Protein AF-A0A0K8PZV6-F1 (afdb_monomer_lite)

Foldseek 3Di:
DVVVVCVVVVHDVVCVVVVPPDDDDPDDWDFDPDDPAPDDDPVNDDPPDDDDDDDDDVVVRVVGTDDPVVVVVVVCVVVVD

Secondary structure (DSSP, 8-state):
--HHHHHHTT--GGGGGGG----------EE---TTSS---GGGSPTT---------GGGGGGGEE-HHHHHHHHHHHHT-

pLDDT: mean 88.28, std 8.87, range [51.84, 96.75]

Radius of gyration: 22.66 Å; chains: 1; bounding box: 57×36×50 Å

Sequence (81 aa):
MFEAKLIRSGYSDAHRAKYVHRMTIRSADWFRVAGSFPRITEQDLPTGVSQVSYKVNVECCQEWALVPEMAIETIRRAHGL

Structure (mmCIF, N/CA/C/O backbone):
data_AF-A0A0K8PZV6-F1
#
_entry.id   AF-A0A0K8PZV6-F1
#
loop_
_atom_site.group_PDB
_atom_site.id
_atom_site.type_symbol
_atom_site.label_atom_id
_atom_site.label_alt_id
_atom_site.label_comp_id
_atom_site.label_asym_id
_atom_site.label_entity_id
_atom_site.label_seq_id
_atom_site.pdbx_PDB_ins_code
_atom_site.Cartn_x
_atom_site.Cartn_y
_atom_site.Cartn_z
_atom_site.occupancy
_atom_site.B_iso_or_equiv
_atom_site.auth_seq_id
_atom_site.auth_comp_id
_atom_site.auth_asym_id
_atom_site.auth_atom_id
_atom_site.pdbx_PDB_model_num
ATOM 1 N N . MET A 1 1 ? 40.830 -6.817 -10.478 1.00 67.50 1 MET A N 1
ATOM 2 C CA . MET A 1 1 ? 40.310 -7.802 -11.457 1.00 67.50 1 MET A CA 1
ATOM 3 C C . MET A 1 1 ? 38.779 -7.803 -11.436 1.00 67.50 1 MET A C 1
ATOM 5 O O . MET A 1 1 ? 38.160 -8.609 -10.748 1.00 67.50 1 MET A O 1
ATOM 9 N N . PHE A 1 2 ? 38.178 -6.835 -12.128 1.00 81.62 2 PHE A N 1
ATOM 10 C CA . PHE A 1 2 ? 36.726 -6.614 -12.198 1.00 81.62 2 PHE A CA 1
ATOM 11 C C . PHE A 1 2 ? 36.158 -7.142 -13.523 1.00 81.62 2 PHE A C 1
ATOM 13 O O . PHE A 1 2 ? 35.244 -7.960 -13.518 1.00 81.62 2 PHE A O 1
ATOM 20 N N . GLU A 1 3 ? 36.806 -6.815 -14.642 1.00 82.94 3 GLU A N 1
ATOM 21 C CA . GLU A 1 3 ? 36.400 -7.253 -15.986 1.00 82.94 3 GLU A CA 1
ATOM 22 C C . GLU A 1 3 ? 36.348 -8.776 -16.147 1.00 82.94 3 GLU A C 1
ATOM 24 O O . GLU A 1 3 ? 35.383 -9.319 -16.672 1.00 82.94 3 GLU A O 1
ATOM 29 N N . ALA A 1 4 ? 37.319 -9.505 -15.590 1.00 86.94 4 ALA A N 1
ATOM 30 C CA . ALA A 1 4 ? 37.300 -10.967 -15.638 1.00 86.94 4 ALA A CA 1
ATOM 31 C C . ALA A 1 4 ? 36.105 -11.586 -14.884 1.00 86.94 4 ALA A C 1
ATOM 33 O O . ALA A 1 4 ? 35.700 -12.710 -15.178 1.00 86.94 4 ALA A O 1
ATOM 34 N N . LYS A 1 5 ? 35.532 -10.885 -13.894 1.00 88.62 5 LYS A N 1
ATOM 35 C CA . LYS A 1 5 ? 34.300 -11.333 -13.226 1.00 88.62 5 LYS A CA 1
ATOM 36 C C . LYS A 1 5 ? 33.081 -11.090 -14.116 1.00 88.62 5 LYS A C 1
ATOM 38 O O . LYS A 1 5 ? 32.250 -11.986 -14.216 1.00 88.62 5 LYS A O 1
ATOM 43 N N . LEU A 1 6 ? 33.030 -9.947 -14.804 1.00 84.69 6 LEU A N 1
ATOM 44 C CA . LEU A 1 6 ? 31.971 -9.622 -15.764 1.00 84.69 6 LEU A CA 1
ATOM 45 C C . LEU A 1 6 ? 31.916 -10.644 -16.906 1.00 84.69 6 LEU A C 1
ATOM 47 O O . LEU A 1 6 ? 30.863 -11.236 -17.147 1.00 84.69 6 LEU A O 1
ATOM 51 N N . ILE A 1 7 ? 33.062 -10.944 -17.520 1.00 86.88 7 ILE A N 1
ATOM 52 C CA . ILE A 1 7 ? 33.156 -11.923 -18.613 1.00 86.88 7 ILE A CA 1
ATOM 53 C C . ILE A 1 7 ? 32.671 -13.307 -18.158 1.00 86.88 7 ILE A C 1
ATOM 55 O O . ILE A 1 7 ? 31.882 -13.944 -18.850 1.00 86.88 7 ILE A O 1
ATOM 59 N N . ARG A 1 8 ? 33.067 -13.759 -16.959 1.00 87.38 8 ARG A N 1
ATOM 60 C CA . ARG A 1 8 ? 32.607 -15.046 -16.402 1.00 87.38 8 ARG A CA 1
ATOM 61 C C . ARG A 1 8 ? 31.108 -15.093 -16.116 1.00 87.38 8 ARG A C 1
ATOM 63 O O . ARG A 1 8 ? 30.521 -16.162 -16.209 1.00 87.38 8 ARG A O 1
ATOM 70 N N . SER A 1 9 ? 30.495 -13.958 -15.787 1.00 83.06 9 SER A N 1
ATOM 71 C CA . SER A 1 9 ? 29.038 -13.850 -15.634 1.00 83.06 9 SER A CA 1
ATOM 72 C C . SER A 1 9 ? 28.282 -13.731 -16.967 1.00 83.06 9 SER A C 1
ATOM 74 O O . SER A 1 9 ? 27.068 -13.562 -16.960 1.00 83.06 9 SER A O 1
ATOM 76 N N . GLY A 1 10 ? 28.980 -13.815 -18.107 1.00 83.00 10 GLY A N 1
ATOM 77 C CA . GLY A 1 10 ? 28.387 -13.712 -19.443 1.00 83.00 10 GLY A CA 1
ATOM 78 C C . GLY A 1 10 ? 28.199 -12.278 -19.943 1.00 83.00 10 GLY A C 1
ATOM 79 O O . GLY A 1 10 ? 27.624 -12.077 -21.012 1.00 83.00 10 GLY A O 1
ATOM 80 N N . TYR A 1 11 ? 28.694 -11.277 -19.207 1.00 82.06 11 TYR A N 1
ATOM 81 C CA . TYR A 1 11 ? 28.654 -9.883 -19.638 1.00 82.06 11 TYR A CA 1
ATOM 82 C C . TYR A 1 11 ? 29.728 -9.619 -20.704 1.00 82.06 11 TYR A C 1
ATOM 84 O O . TYR A 1 11 ? 30.887 -10.006 -20.560 1.00 82.06 11 TYR A O 1
ATOM 92 N N . SER A 1 12 ? 29.335 -8.923 -21.770 1.00 86.31 12 SER A N 1
ATOM 93 C CA . SER A 1 12 ? 30.195 -8.533 -22.890 1.00 86.31 12 SER A CA 1
ATOM 94 C C . SER A 1 12 ? 29.750 -7.171 -23.407 1.00 86.31 12 SER A C 1
ATOM 96 O O . SER A 1 12 ? 28.582 -7.010 -23.769 1.00 86.31 12 SER A O 1
ATOM 98 N N . ASP A 1 13 ? 30.666 -6.204 -23.480 1.00 82.81 13 ASP A N 1
ATOM 99 C CA . ASP A 1 13 ? 30.357 -4.846 -23.950 1.00 82.81 13 ASP A CA 1
ATOM 100 C C . ASP A 1 13 ? 29.902 -4.809 -25.415 1.00 82.81 13 ASP A C 1
ATOM 102 O O . ASP A 1 13 ? 29.085 -3.968 -25.788 1.00 82.81 13 ASP A O 1
ATOM 106 N N . ALA A 1 14 ? 30.318 -5.777 -26.238 1.00 86.38 14 ALA A N 1
ATOM 107 C CA . ALA A 1 14 ? 29.807 -5.932 -27.603 1.00 86.38 14 ALA A CA 1
ATOM 108 C C . ALA A 1 14 ? 28.288 -6.204 -27.635 1.00 86.38 14 ALA A C 1
ATOM 110 O O . ALA A 1 14 ? 27.614 -5.935 -28.627 1.00 86.38 14 ALA A O 1
ATOM 111 N N . HIS A 1 15 ? 27.727 -6.720 -26.538 1.00 84.69 15 HIS A N 1
ATOM 112 C CA . HIS A 1 15 ? 26.297 -6.969 -26.368 1.00 84.69 15 HIS A CA 1
ATOM 113 C C . HIS A 1 15 ? 25.586 -5.861 -25.590 1.00 84.69 15 HIS A C 1
ATOM 115 O O . HIS A 1 15 ? 24.416 -6.028 -25.251 1.00 84.69 15 HIS A O 1
ATOM 121 N N . ARG A 1 16 ? 26.237 -4.716 -25.337 1.00 81.25 16 ARG A N 1
ATOM 122 C CA . ARG A 1 16 ? 25.664 -3.607 -24.560 1.00 81.25 16 ARG A CA 1
ATOM 123 C C . ARG A 1 16 ? 24.272 -3.195 -25.036 1.00 81.25 16 ARG A C 1
ATOM 125 O O . ARG A 1 16 ? 23.398 -2.961 -24.210 1.00 81.25 16 ARG A O 1
ATOM 132 N N . ALA A 1 17 ? 24.040 -3.195 -26.350 1.00 78.94 17 ALA A N 1
ATOM 133 C CA . ALA A 1 17 ? 22.735 -2.903 -26.947 1.00 78.94 17 ALA A CA 1
ATOM 134 C C . ALA A 1 17 ? 21.625 -3.902 -26.549 1.00 78.94 17 ALA A C 1
ATOM 136 O O . ALA A 1 17 ? 20.460 -3.524 -26.477 1.00 78.94 17 ALA A O 1
ATOM 137 N N . LYS A 1 18 ? 21.967 -5.161 -26.244 1.00 75.44 18 LYS A N 1
ATOM 138 C CA . LYS A 1 18 ? 21.018 -6.204 -25.813 1.00 75.44 18 LYS A CA 1
ATOM 139 C C . LYS A 1 18 ? 20.611 -6.052 -24.343 1.00 75.44 18 LYS A C 1
ATOM 141 O O . LYS A 1 18 ? 19.498 -6.422 -23.981 1.00 75.44 18 LYS A O 1
ATOM 146 N N . TYR A 1 19 ? 21.474 -5.459 -23.515 1.00 72.88 19 TYR A N 1
ATOM 147 C CA . TYR A 1 19 ? 21.182 -5.155 -22.107 1.00 72.88 19 TYR A CA 1
ATOM 148 C C . TYR A 1 19 ? 20.317 -3.905 -21.920 1.00 72.88 19 TYR A C 1
ATOM 150 O O . TYR A 1 19 ? 19.947 -3.576 -20.797 1.00 72.88 19 TYR A O 1
ATOM 158 N N . VAL A 1 20 ? 19.924 -3.229 -23.004 1.00 70.00 20 VAL A N 1
ATOM 159 C CA . VAL A 1 20 ? 18.959 -2.116 -22.986 1.00 70.00 20 VAL A CA 1
ATOM 160 C C . VAL A 1 20 ? 17.521 -2.646 -22.847 1.00 70.00 20 VAL A C 1
ATOM 162 O O . VAL A 1 20 ? 16.577 -2.107 -23.416 1.00 70.00 20 VAL A O 1
ATOM 165 N N . HIS A 1 21 ? 17.313 -3.723 -22.089 1.00 64.62 21 HIS A N 1
ATOM 166 C CA . HIS A 1 21 ? 15.976 -4.058 -21.619 1.00 64.62 21 HIS A CA 1
ATOM 167 C C . HIS 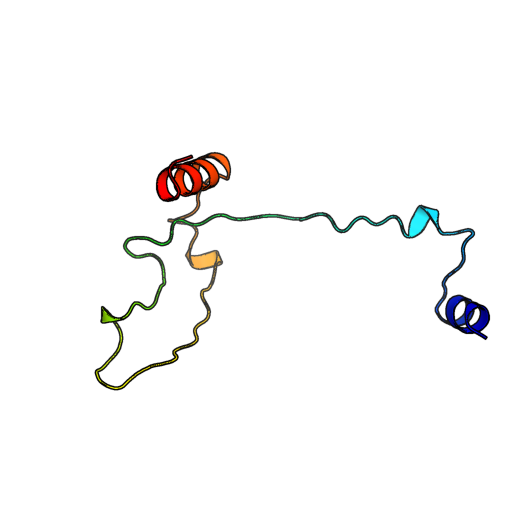A 1 21 ? 15.608 -3.042 -20.542 1.00 64.62 21 HIS A C 1
ATOM 169 O O . HIS A 1 21 ? 15.979 -3.170 -19.377 1.00 64.62 21 HIS A O 1
ATOM 175 N N . ARG A 1 22 ? 14.903 -1.986 -20.953 1.00 68.00 22 ARG A N 1
ATOM 176 C CA . ARG A 1 22 ? 14.262 -1.077 -20.008 1.00 68.00 22 ARG A CA 1
ATOM 177 C C . ARG A 1 22 ? 13.202 -1.881 -19.269 1.00 68.00 22 ARG A C 1
ATOM 179 O O . ARG A 1 22 ? 12.345 -2.498 -19.899 1.00 68.00 22 ARG A O 1
ATOM 186 N N . MET A 1 23 ? 13.262 -1.878 -17.942 1.00 73.38 23 MET A N 1
ATOM 187 C CA . MET A 1 23 ? 12.127 -2.324 -17.147 1.00 73.38 23 MET A CA 1
ATOM 188 C C . MET A 1 23 ? 10.950 -1.418 -17.503 1.00 73.38 23 MET A C 1
ATOM 190 O O . MET A 1 23 ? 10.990 -0.216 -17.250 1.00 73.38 23 MET A O 1
ATOM 194 N N . THR A 1 24 ? 9.946 -1.987 -18.163 1.00 77.94 24 THR A N 1
ATOM 195 C CA . THR A 1 24 ? 8.684 -1.305 -18.433 1.00 77.94 24 THR A CA 1
ATOM 196 C C . THR A 1 24 ? 7.661 -1.774 -17.415 1.00 77.94 24 THR A C 1
ATOM 198 O O . THR A 1 24 ? 7.617 -2.957 -17.066 1.00 77.94 24 THR A O 1
ATOM 201 N N . ILE A 1 25 ? 6.830 -0.852 -16.944 1.00 83.69 25 ILE A N 1
ATOM 202 C CA . ILE A 1 25 ? 5.646 -1.214 -16.171 1.00 83.69 25 ILE A CA 1
ATOM 203 C C . ILE A 1 25 ? 4.721 -1.973 -17.127 1.00 83.69 25 ILE A C 1
ATOM 205 O O . ILE A 1 25 ? 4.412 -1.473 -18.208 1.00 83.69 25 ILE A O 1
ATOM 209 N N . ARG A 1 26 ? 4.353 -3.210 -16.770 1.00 87.06 26 ARG A N 1
ATOM 210 C CA . ARG A 1 26 ? 3.470 -4.052 -17.597 1.00 87.06 26 ARG A CA 1
ATOM 211 C C . ARG A 1 26 ? 2.006 -3.645 -17.457 1.00 87.06 26 ARG A C 1
ATOM 213 O O . ARG A 1 26 ? 1.289 -3.628 -18.448 1.00 87.06 26 ARG A O 1
ATOM 220 N N . SER A 1 27 ? 1.595 -3.315 -16.240 1.00 87.12 27 SER A N 1
ATOM 221 C CA . SER A 1 27 ? 0.267 -2.813 -15.902 1.00 87.12 27 SER A CA 1
ATOM 222 C C . SER A 1 27 ? 0.345 -2.013 -14.604 1.00 87.12 27 SER A C 1
ATOM 224 O O . SER A 1 27 ? 1.250 -2.218 -13.789 1.00 87.12 27 SER A O 1
ATOM 226 N N . ALA A 1 28 ? -0.586 -1.081 -14.438 1.00 91.00 28 ALA A N 1
ATOM 227 C CA . ALA A 1 28 ? -0.782 -0.332 -13.209 1.00 91.00 28 ALA A CA 1
ATOM 228 C C . ALA A 1 28 ? -2.286 -0.171 -12.994 1.00 91.00 28 ALA A C 1
ATOM 230 O O . ALA A 1 28 ? -2.957 0.478 -13.796 1.00 91.00 28 ALA A O 1
ATOM 231 N N . ASP A 1 29 ? -2.783 -0.761 -11.915 1.00 93.44 29 ASP A N 1
ATOM 232 C CA . ASP A 1 29 ? -4.197 -0.746 -11.565 1.00 93.44 29 ASP A CA 1
ATOM 233 C C . ASP A 1 29 ? -4.433 0.235 -10.416 1.00 93.44 29 ASP A C 1
ATOM 235 O O . ASP A 1 29 ? -3.639 0.324 -9.475 1.00 93.44 29 ASP A O 1
ATOM 239 N N . TRP A 1 30 ? -5.532 0.980 -10.495 1.00 95.19 30 TRP A N 1
ATOM 240 C CA . TRP A 1 30 ? -5.902 1.985 -9.505 1.00 95.19 30 TRP A CA 1
ATOM 241 C C . TRP A 1 30 ? -7.229 1.601 -8.872 1.00 95.19 30 TRP A C 1
ATOM 243 O O . TRP A 1 30 ? -8.166 1.243 -9.577 1.00 95.19 30 TRP A O 1
ATOM 253 N N . PHE A 1 31 ? -7.327 1.713 -7.548 1.00 95.75 31 PHE A N 1
ATOM 254 C CA . PHE A 1 31 ? -8.544 1.373 -6.815 1.00 95.75 31 PHE A CA 1
ATOM 255 C C . PHE A 1 31 ? -8.929 2.490 -5.855 1.00 95.75 31 PHE A C 1
ATOM 257 O O . PHE A 1 31 ? -8.081 3.058 -5.161 1.00 95.75 31 PHE A O 1
ATOM 264 N N . ARG A 1 32 ? -10.226 2.790 -5.776 1.00 94.69 32 ARG A N 1
ATOM 265 C CA . ARG A 1 32 ? -10.764 3.690 -4.757 1.00 94.69 32 ARG A CA 1
ATOM 266 C C . ARG A 1 32 ? -10.926 2.943 -3.436 1.00 94.69 32 ARG A C 1
ATOM 268 O O . ARG A 1 32 ? -11.829 2.130 -3.282 1.00 94.69 32 ARG A O 1
ATOM 275 N N . VAL A 1 33 ? -10.114 3.296 -2.444 1.00 93.94 33 VAL A N 1
ATOM 276 C CA . VAL A 1 33 ? -10.219 2.753 -1.080 1.00 93.94 33 VAL A CA 1
ATOM 277 C C . VAL A 1 33 ? -11.330 3.479 -0.308 1.00 93.94 33 VAL A C 1
ATOM 279 O O . VAL A 1 33 ? -11.073 4.401 0.468 1.00 93.94 33 VAL A O 1
ATOM 282 N N . ALA A 1 34 ? -12.586 3.099 -0.542 1.00 91.44 34 ALA A N 1
ATOM 283 C CA . ALA A 1 34 ? -13.754 3.679 0.124 1.00 91.44 34 ALA A CA 1
ATOM 284 C C . ALA A 1 34 ? -14.914 2.679 0.244 1.00 91.44 34 ALA A C 1
ATOM 286 O O . ALA A 1 34 ? -14.937 1.659 -0.441 1.00 91.44 34 ALA A O 1
ATOM 287 N N . GLY A 1 35 ? -15.894 3.001 1.095 1.00 91.44 35 GLY A N 1
ATOM 288 C CA . GLY A 1 35 ? -17.080 2.166 1.300 1.00 91.44 35 GLY A CA 1
ATOM 289 C C . GLY A 1 35 ? -16.703 0.748 1.727 1.00 91.44 35 GLY A C 1
ATOM 290 O O . GLY A 1 35 ? -15.932 0.584 2.672 1.00 91.44 35 GLY A O 1
ATOM 291 N N . SER A 1 36 ? -17.214 -0.240 0.991 1.00 93.94 36 SER A N 1
ATOM 292 C CA . SER A 1 36 ? -17.004 -1.672 1.237 1.00 93.94 36 SER A CA 1
ATOM 293 C C . SER A 1 36 ? -15.702 -2.241 0.656 1.00 93.94 36 SER A C 1
ATOM 295 O O . SER A 1 36 ? -15.550 -3.460 0.616 1.00 93.94 36 SER A O 1
ATOM 297 N N . PHE A 1 37 ? -14.765 -1.397 0.198 1.00 96.19 37 PHE A N 1
ATOM 298 C CA . PHE A 1 37 ? -13.447 -1.865 -0.246 1.00 96.19 37 PHE A CA 1
ATOM 299 C C . PHE A 1 37 ? -12.782 -2.711 0.859 1.00 96.19 37 PHE A C 1
ATOM 301 O O . PHE A 1 37 ? -12.820 -2.284 2.017 1.00 96.19 37 PHE A O 1
ATOM 308 N N . PRO A 1 38 ? -12.124 -3.849 0.547 1.00 95.00 38 PRO A N 1
ATOM 309 C CA . PRO A 1 38 ? -11.496 -4.705 1.554 1.00 95.00 38 PRO A CA 1
ATOM 310 C C . PRO A 1 38 ? -10.359 -3.979 2.289 1.00 95.00 38 PRO A C 1
ATOM 312 O O . PRO A 1 38 ? -9.218 -3.921 1.827 1.00 95.00 38 PRO A O 1
ATOM 315 N N . ARG A 1 39 ? -10.674 -3.406 3.450 1.00 94.94 39 ARG A N 1
ATOM 316 C CA . ARG A 1 39 ? -9.736 -2.699 4.326 1.00 94.94 39 ARG A CA 1
ATOM 317 C C . ARG A 1 39 ? -10.077 -2.970 5.781 1.00 94.94 39 ARG A C 1
ATOM 319 O O . ARG A 1 39 ? -11.237 -3.170 6.115 1.00 94.94 39 ARG A O 1
ATOM 326 N N . ILE A 1 40 ? -9.059 -2.912 6.628 1.00 94.62 40 ILE A N 1
ATOM 327 C CA . ILE A 1 40 ? -9.221 -2.864 8.080 1.00 94.62 40 ILE A CA 1
ATOM 328 C C . ILE A 1 40 ? -9.015 -1.412 8.505 1.00 94.62 40 ILE A C 1
ATOM 330 O O . ILE A 1 40 ? -7.994 -0.804 8.172 1.00 94.62 40 ILE A O 1
ATOM 334 N N . THR A 1 41 ? -9.994 -0.858 9.205 1.00 92.38 41 THR A N 1
ATOM 335 C CA . THR A 1 41 ? -9.960 0.464 9.833 1.00 92.38 41 THR A CA 1
ATOM 336 C C . THR A 1 41 ? -9.877 0.322 11.351 1.00 92.38 41 THR A C 1
ATOM 338 O O . THR A 1 41 ? -10.049 -0.765 11.896 1.00 92.38 41 THR A O 1
ATOM 341 N N . GLU A 1 42 ? -9.637 1.422 12.062 1.00 91.06 42 GLU A N 1
ATOM 342 C CA . GLU A 1 42 ? -9.613 1.412 13.532 1.00 91.06 42 GLU A CA 1
ATOM 343 C C . GLU A 1 42 ? -10.938 0.940 14.148 1.00 91.06 42 GLU A C 1
ATOM 345 O O . GLU A 1 42 ? -10.930 0.343 15.219 1.00 91.06 42 GLU A O 1
ATOM 350 N N . GLN A 1 43 ? -12.067 1.154 13.462 1.00 92.12 43 GLN A N 1
ATOM 351 C CA . GLN A 1 43 ? -13.389 0.727 13.933 1.00 92.12 43 GLN A CA 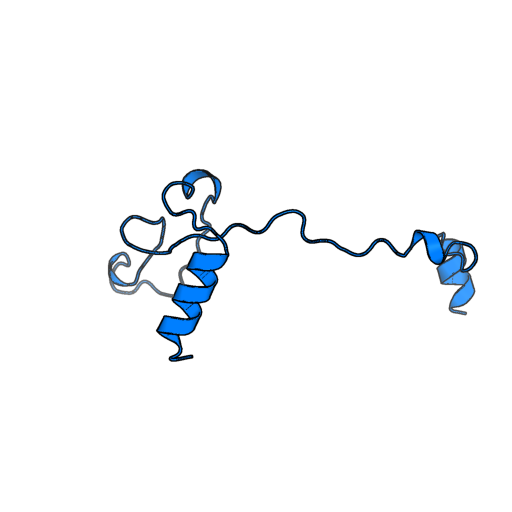1
ATOM 352 C C . GLN A 1 43 ? -13.569 -0.795 13.898 1.00 92.12 43 GLN A C 1
ATOM 354 O O . GLN A 1 43 ? -14.389 -1.331 14.637 1.00 92.12 43 GLN A O 1
ATOM 359 N N . ASP A 1 44 ? -12.793 -1.487 13.063 1.00 93.44 44 ASP A N 1
ATOM 360 C CA . ASP A 1 44 ? -12.827 -2.943 12.936 1.00 93.44 44 ASP A CA 1
ATOM 361 C C . ASP A 1 44 ? -11.956 -3.633 14.004 1.00 93.44 44 ASP A C 1
ATOM 363 O O . ASP A 1 44 ? -12.002 -4.856 14.152 1.00 93.44 44 ASP A O 1
ATOM 367 N N . LEU A 1 45 ? -11.134 -2.872 14.741 1.00 95.38 45 LEU A N 1
ATOM 368 C CA . LEU A 1 45 ? -10.179 -3.413 15.705 1.00 95.38 45 LEU A CA 1
ATOM 369 C C . LEU A 1 45 ? -10.780 -3.518 17.116 1.00 95.38 45 LEU A C 1
ATOM 371 O O . LEU A 1 45 ? -11.256 -2.522 17.665 1.00 95.38 45 LEU A O 1
ATOM 375 N N . PRO A 1 46 ? -10.692 -4.693 17.768 1.00 96.62 46 PRO A N 1
ATOM 376 C CA . PRO A 1 46 ? -11.018 -4.817 19.182 1.00 96.62 46 PRO A CA 1
ATOM 377 C C . PRO A 1 46 ? -10.137 -3.920 20.058 1.00 96.62 46 PRO A C 1
ATOM 379 O O . PRO A 1 46 ? -8.965 -3.675 19.757 1.00 96.62 46 PRO A O 1
ATOM 382 N N . THR A 1 47 ? -10.673 -3.486 21.201 1.00 96.25 47 THR A N 1
ATOM 383 C CA . THR A 1 47 ? -9.921 -2.687 22.175 1.00 96.25 47 THR A CA 1
ATOM 384 C C . THR A 1 47 ? -8.632 -3.398 22.598 1.00 96.25 47 THR A C 1
ATOM 386 O O . THR A 1 47 ? -8.659 -4.545 23.039 1.00 96.25 47 THR A O 1
ATOM 389 N N . GLY A 1 48 ? -7.502 -2.695 22.482 1.00 95.69 48 GLY A N 1
ATOM 390 C CA . GLY A 1 48 ? -6.170 -3.212 22.817 1.00 95.69 48 GLY A CA 1
ATOM 391 C C . GLY A 1 48 ? -5.406 -3.846 21.648 1.00 95.69 48 GLY A C 1
ATOM 392 O O . GLY A 1 48 ? -4.232 -4.171 21.813 1.00 95.69 48 GLY A O 1
ATOM 393 N N . VAL A 1 49 ? -6.016 -3.985 20.465 1.00 96.12 49 VAL A N 1
ATOM 394 C CA . VAL A 1 49 ? -5.328 -4.463 19.254 1.00 96.12 49 VAL A CA 1
ATOM 395 C C . VAL A 1 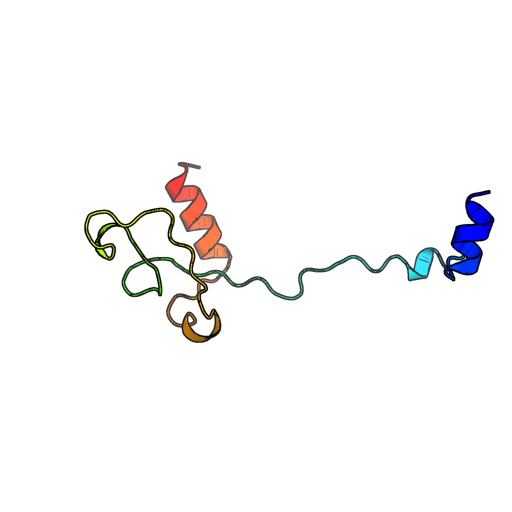49 ? -4.680 -3.289 18.519 1.00 96.12 49 VAL A C 1
ATOM 397 O O . VAL A 1 49 ? -5.305 -2.259 18.289 1.00 96.12 49 VAL A O 1
ATOM 400 N N . SER A 1 50 ? -3.411 -3.442 18.136 1.00 94.12 50 SER A N 1
ATOM 401 C CA . SER A 1 50 ? -2.654 -2.442 17.375 1.00 94.12 50 SER A CA 1
ATOM 402 C C . SER A 1 50 ? -1.640 -3.115 16.443 1.00 94.12 50 SER A C 1
ATOM 404 O O . SER A 1 50 ? -1.423 -4.322 16.529 1.00 94.12 50 SER A O 1
ATOM 406 N N . GLN A 1 51 ? -1.038 -2.338 15.535 1.00 93.31 51 GLN A N 1
ATOM 407 C CA . GLN A 1 51 ? -0.013 -2.798 14.582 1.00 93.31 51 GLN A CA 1
ATOM 408 C C . GLN A 1 51 ? -0.429 -4.002 13.717 1.00 93.31 51 GLN A C 1
ATOM 410 O O . GLN A 1 51 ? 0.302 -4.981 13.570 1.00 93.31 51 GLN A O 1
ATOM 415 N N . VAL A 1 52 ? -1.611 -3.920 13.110 1.00 93.19 52 VAL A N 1
ATOM 416 C CA . VAL A 1 52 ? -2.131 -4.989 12.251 1.00 93.19 52 VAL A CA 1
ATOM 417 C C . VAL A 1 52 ? -1.531 -4.904 10.847 1.00 93.19 52 VAL A C 1
ATOM 419 O O . VAL A 1 52 ? -1.474 -3.835 10.243 1.00 93.19 52 VAL A O 1
ATOM 422 N N . SER A 1 53 ? -1.126 -6.056 10.310 1.00 94.88 53 SER A N 1
ATOM 423 C CA . SER A 1 53 ? -0.708 -6.222 8.917 1.00 94.88 53 SER A CA 1
ATOM 424 C C . SER A 1 53 ? -1.625 -7.225 8.226 1.00 94.88 53 SER A C 1
ATOM 426 O O . SER A 1 53 ? -1.925 -8.282 8.782 1.00 94.88 53 SER A O 1
ATOM 428 N N . TYR A 1 54 ? -2.082 -6.891 7.021 1.00 94.44 54 TYR A N 1
ATOM 429 C CA . TYR A 1 54 ? -2.978 -7.731 6.233 1.00 94.44 54 TYR A CA 1
ATOM 430 C C . TYR A 1 54 ? -2.642 -7.647 4.743 1.00 94.44 54 TYR A C 1
ATOM 432 O O . TYR A 1 54 ? -1.988 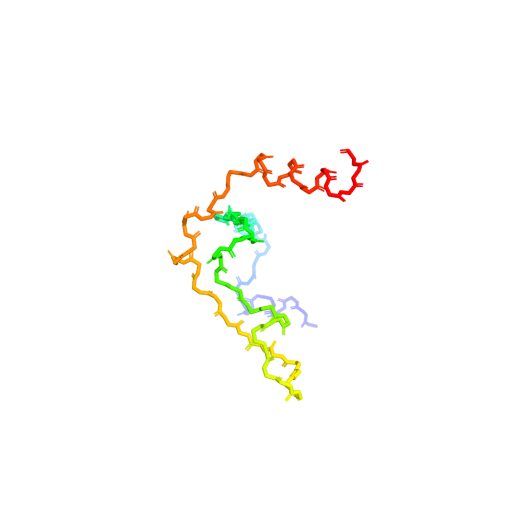-6.712 4.279 1.00 94.44 54 TYR A O 1
ATOM 440 N N . LYS A 1 55 ? -3.082 -8.659 3.992 1.00 96.00 55 LYS A N 1
ATOM 441 C CA . LYS A 1 55 ? -2.983 -8.703 2.531 1.00 96.00 55 LYS A CA 1
ATOM 442 C C . LYS A 1 55 ? -4.377 -8.591 1.934 1.00 96.00 55 LYS A C 1
ATOM 444 O O . LYS A 1 55 ? -5.317 -9.185 2.452 1.00 96.00 55 LYS A O 1
ATOM 449 N N . VAL A 1 56 ? -4.480 -7.872 0.826 1.00 94.69 56 VAL A N 1
ATOM 450 C CA . VAL A 1 56 ? -5.710 -7.740 0.043 1.00 94.69 56 VAL A CA 1
ATOM 451 C C . VAL A 1 56 ? -5.527 -8.493 -1.269 1.00 94.69 56 VAL A C 1
ATOM 453 O O . VAL A 1 56 ? -4.493 -8.348 -1.921 1.00 94.69 56 VAL A O 1
ATOM 456 N N . ASN A 1 57 ? -6.519 -9.298 -1.657 1.00 95.44 57 ASN A N 1
ATOM 457 C CA . ASN A 1 57 ? -6.548 -9.883 -2.992 1.00 95.44 57 ASN A CA 1
ATOM 458 C C . ASN A 1 57 ? -7.101 -8.856 -3.990 1.00 95.44 57 ASN A C 1
ATOM 460 O O . ASN A 1 57 ? -8.295 -8.569 -3.987 1.00 95.44 57 ASN A O 1
ATOM 464 N N . VAL A 1 58 ? -6.233 -8.335 -4.857 1.00 93.56 58 VAL A N 1
ATOM 465 C CA . VAL A 1 58 ? -6.572 -7.321 -5.870 1.00 93.56 58 VAL A CA 1
ATOM 466 C C . VAL A 1 58 ? -7.613 -7.824 -6.881 1.00 93.56 58 VAL A C 1
ATOM 468 O O . VAL A 1 58 ? -8.409 -7.038 -7.396 1.00 93.56 58 VAL A O 1
ATOM 471 N N . GLU A 1 59 ? -7.681 -9.133 -7.125 1.00 94.50 59 GLU A N 1
ATOM 472 C CA . GLU A 1 59 ? -8.687 -9.726 -8.016 1.00 94.50 59 GLU A CA 1
ATOM 473 C C . GLU A 1 59 ? -10.114 -9.545 -7.477 1.00 94.50 59 GLU A C 1
ATOM 475 O O . GLU A 1 59 ? -11.059 -9.427 -8.249 1.00 94.50 59 GLU A O 1
ATOM 480 N N . CYS A 1 60 ? -10.276 -9.450 -6.154 1.00 95.75 60 CYS A N 1
ATOM 481 C CA . CYS A 1 60 ? -11.569 -9.204 -5.513 1.00 95.75 60 CYS A CA 1
ATOM 482 C C . CYS A 1 60 ? -11.942 -7.713 -5.473 1.00 95.75 60 CYS A C 1
ATOM 484 O O . CYS A 1 60 ? -13.019 -7.372 -4.995 1.00 95.75 60 CYS A O 1
ATOM 486 N N . CYS A 1 61 ? -11.070 -6.819 -5.950 1.00 96.25 61 CYS A N 1
ATOM 487 C CA . CYS A 1 61 ? -11.238 -5.372 -5.814 1.00 96.25 61 CYS A CA 1
ATOM 488 C C . CYS A 1 61 ? -11.750 -4.676 -7.084 1.00 96.25 61 CYS A C 1
ATOM 490 O O . CYS A 1 61 ? -11.792 -3.447 -7.126 1.00 96.25 61 CYS A O 1
ATOM 492 N N . GLN A 1 62 ? -12.133 -5.427 -8.119 1.00 95.44 62 GLN A N 1
ATOM 493 C CA . GLN A 1 62 ? -12.473 -4.865 -9.433 1.00 95.44 62 GLN A CA 1
ATOM 494 C C . GLN A 1 62 ? -13.668 -3.900 -9.402 1.00 95.44 62 GLN A C 1
ATOM 496 O O . GLN A 1 62 ? -13.698 -2.955 -10.184 1.00 95.44 62 GLN A O 1
ATOM 501 N N . GLU A 1 63 ? -14.604 -4.063 -8.459 1.00 96.44 63 GLU A N 1
ATOM 502 C CA . GLU A 1 63 ? -15.729 -3.130 -8.262 1.00 96.44 63 GLU A CA 1
ATOM 503 C C . GLU A 1 63 ? -15.266 -1.694 -7.946 1.00 96.44 63 GLU A C 1
ATOM 505 O O . GLU A 1 63 ? -15.943 -0.727 -8.290 1.00 96.44 63 GLU A O 1
ATOM 510 N N . TRP A 1 64 ? -14.084 -1.533 -7.343 1.00 96.75 64 TRP A N 1
ATOM 511 C CA . TRP A 1 64 ? -13.518 -0.231 -6.979 1.00 96.75 64 TRP A CA 1
ATOM 512 C C . TRP A 1 64 ? -12.451 0.265 -7.954 1.00 96.75 64 TRP A C 1
ATOM 514 O O . TRP A 1 64 ? -11.756 1.237 -7.639 1.00 96.75 64 TRP A O 1
ATOM 524 N N . ALA A 1 65 ? -12.280 -0.395 -9.101 1.00 95.50 65 ALA A N 1
ATOM 525 C CA . ALA A 1 65 ? -11.291 -0.001 -10.093 1.00 95.50 65 ALA A CA 1
ATOM 526 C C . ALA A 1 65 ? -11.557 1.423 -10.611 1.00 95.50 65 ALA A C 1
ATOM 528 O O . ALA A 1 65 ? -12.692 1.830 -10.863 1.00 95.50 65 ALA A O 1
ATOM 529 N N . LEU A 1 66 ? -10.486 2.194 -10.771 1.00 95.94 66 LEU A N 1
ATOM 530 C CA . LEU A 1 66 ? -10.498 3.528 -11.354 1.00 95.94 66 LEU A CA 1
ATOM 531 C C . LEU A 1 66 ? -9.632 3.546 -12.607 1.00 95.94 66 LEU A C 1
ATOM 533 O O . LEU A 1 66 ? -8.591 2.893 -12.675 1.00 95.94 66 LEU A O 1
ATOM 537 N N . VAL A 1 67 ? -10.017 4.387 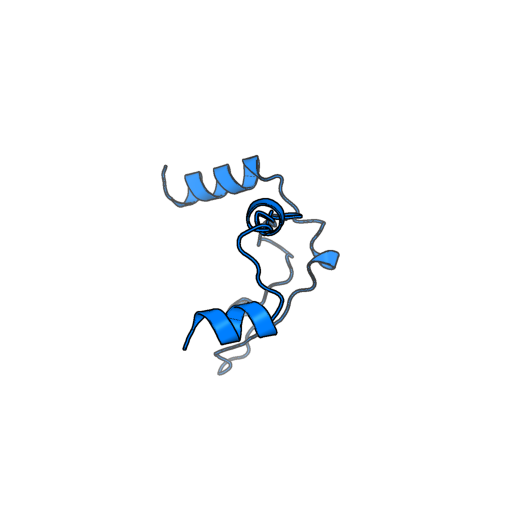-13.563 1.00 94.44 67 VAL A N 1
ATOM 538 C CA . VAL A 1 67 ? -9.101 4.775 -14.636 1.00 94.44 67 VAL A CA 1
ATOM 539 C C . VAL A 1 67 ? -8.051 5.763 -14.097 1.00 94.44 67 VAL A C 1
ATOM 541 O O . VAL A 1 67 ? -8.357 6.529 -13.169 1.00 94.44 67 VAL A O 1
ATOM 544 N N . PRO A 1 68 ? -6.821 5.773 -14.646 1.00 92.56 68 PRO A N 1
ATOM 545 C CA . PRO A 1 68 ? -5.722 6.602 -14.146 1.00 92.56 68 PRO A CA 1
ATOM 546 C C . PRO A 1 68 ? -6.064 8.092 -14.032 1.00 92.56 68 PRO A C 1
ATOM 548 O O . PRO A 1 68 ? -5.663 8.754 -13.076 1.00 92.56 68 PRO A O 1
ATOM 551 N N . GLU A 1 69 ? -6.848 8.623 -14.968 1.00 93.69 69 GLU A N 1
ATOM 552 C CA . GLU A 1 69 ? -7.229 10.035 -15.021 1.00 93.69 69 GLU A CA 1
ATOM 553 C C . GLU A 1 69 ? -8.028 10.445 -13.775 1.00 93.69 69 GLU A C 1
ATOM 555 O O . GLU A 1 69 ? -7.727 11.461 -13.144 1.00 93.69 69 GLU A O 1
ATOM 560 N N . MET A 1 70 ? -8.990 9.613 -13.361 1.00 92.88 70 MET A N 1
ATOM 561 C CA . MET A 1 70 ? -9.795 9.851 -12.157 1.00 92.88 70 MET A CA 1
ATOM 562 C C . MET A 1 70 ? -8.973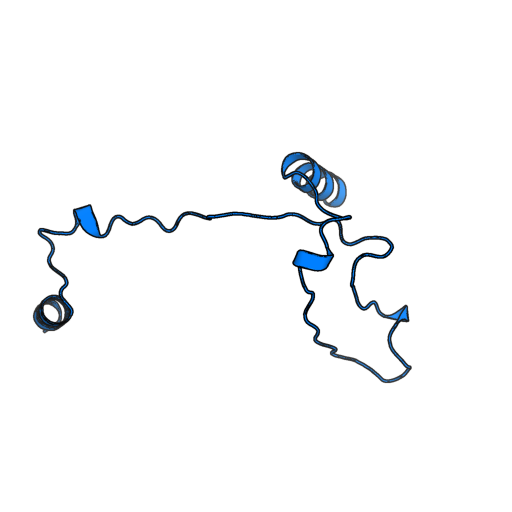 9.710 -10.870 1.00 92.88 70 MET A C 1
ATOM 564 O O . MET A 1 70 ? -9.230 10.405 -9.880 1.00 92.88 70 MET A O 1
ATOM 568 N N . ALA A 1 71 ? -7.991 8.804 -10.860 1.00 91.19 71 ALA A N 1
ATOM 569 C CA . ALA A 1 71 ? -7.095 8.636 -9.722 1.00 91.19 71 ALA A CA 1
ATOM 570 C C . ALA A 1 71 ? -6.231 9.891 -9.515 1.00 91.19 71 ALA A C 1
ATOM 572 O O . ALA A 1 71 ? -6.174 10.426 -8.406 1.00 91.19 71 ALA A O 1
ATOM 573 N N . ILE A 1 72 ? -5.643 10.419 -10.594 1.00 91.50 72 ILE A N 1
ATOM 574 C CA . ILE A 1 72 ? -4.848 11.656 -10.570 1.00 91.50 72 ILE A CA 1
ATOM 575 C C . ILE A 1 72 ? -5.698 12.843 -10.106 1.00 91.50 72 ILE A C 1
ATOM 577 O O . ILE A 1 72 ? -5.256 13.622 -9.262 1.00 91.50 72 ILE A O 1
ATOM 581 N N . GLU A 1 73 ? -6.924 12.977 -10.615 1.00 91.75 73 GLU A N 1
ATOM 582 C CA . GLU A 1 73 ? -7.838 14.047 -10.202 1.00 91.75 73 GLU A CA 1
ATOM 583 C C . GLU A 1 73 ? -8.185 13.966 -8.708 1.00 91.75 73 GLU A C 1
ATOM 585 O O . GLU A 1 73 ? -8.198 14.982 -8.013 1.00 91.75 73 GLU A O 1
ATOM 590 N N . THR A 1 74 ? -8.411 12.755 -8.189 1.00 89.19 74 THR A N 1
ATOM 591 C CA . THR A 1 74 ? -8.690 12.543 -6.761 1.00 89.19 74 THR A CA 1
ATOM 592 C C . THR A 1 74 ? -7.508 12.987 -5.892 1.00 89.19 74 THR A C 1
ATOM 594 O O . THR A 1 74 ? -7.715 13.655 -4.880 1.00 89.19 74 THR A O 1
ATOM 597 N N . ILE A 1 75 ? -6.274 12.678 -6.304 1.00 88.50 75 ILE A N 1
ATOM 598 C CA . ILE A 1 75 ? -5.053 13.092 -5.594 1.00 88.50 75 ILE A CA 1
ATOM 599 C C . ILE A 1 75 ? -4.896 14.618 -5.627 1.00 88.50 75 ILE A C 1
ATOM 601 O O . ILE A 1 75 ? -4.646 15.232 -4.592 1.00 88.50 75 ILE A O 1
ATOM 605 N N . ARG A 1 76 ? -5.094 15.248 -6.791 1.00 90.31 76 ARG A N 1
ATOM 606 C CA . ARG A 1 76 ? -5.021 16.712 -6.936 1.00 90.31 76 ARG A CA 1
ATOM 607 C C . ARG A 1 76 ? -6.006 17.430 -6.018 1.00 90.31 76 ARG A C 1
ATOM 609 O O . ARG A 1 76 ? -5.606 18.309 -5.260 1.00 90.31 76 ARG A O 1
ATOM 616 N N . ARG A 1 77 ? -7.264 16.974 -5.996 1.00 87.81 77 ARG A N 1
ATOM 617 C CA . ARG A 1 77 ? -8.305 17.503 -5.098 1.00 87.81 77 ARG A CA 1
ATOM 618 C C . ARG A 1 77 ? -7.948 17.344 -3.623 1.00 87.81 77 ARG A C 1
ATOM 620 O O . ARG A 1 77 ? -8.168 18.272 -2.854 1.00 87.81 77 ARG A O 1
ATOM 627 N N . ALA A 1 78 ? -7.393 16.197 -3.229 1.00 83.38 78 ALA A N 1
ATOM 628 C CA . ALA A 1 78 ? -7.000 15.944 -1.843 1.00 83.38 78 ALA A CA 1
ATOM 629 C C . ALA A 1 78 ? -5.846 16.850 -1.370 1.00 83.38 78 ALA A C 1
ATOM 631 O O . ALA A 1 78 ? -5.763 17.156 -0.183 1.00 83.38 78 ALA A O 1
ATOM 632 N N . HIS A 1 79 ? -4.983 17.296 -2.288 1.00 77.50 79 HIS A N 1
ATOM 633 C CA . HIS A 1 79 ? -3.818 18.135 -1.991 1.00 77.50 79 HIS A CA 1
ATOM 634 C C . HIS A 1 79 ? -3.959 19.608 -2.420 1.00 77.50 79 HIS A C 1
ATOM 636 O O . HIS A 1 79 ? -3.008 20.368 -2.255 1.00 77.50 79 HIS A O 1
ATOM 642 N N . GLY A 1 80 ? -5.128 20.033 -2.917 1.00 71.75 80 GLY A N 1
ATOM 643 C CA . GLY A 1 80 ? -5.405 21.431 -3.273 1.00 71.75 80 GLY A CA 1
ATOM 644 C C . GLY A 1 80 ? -4.576 21.974 -4.446 1.00 71.75 80 GLY A C 1
ATOM 645 O O . GLY A 1 80 ? -4.210 23.149 -4.421 1.00 71.75 80 GLY A O 1
ATOM 646 N N . LEU A 1 81 ? -4.263 21.127 -5.435 1.00 51.84 81 LEU A N 1
ATOM 647 C CA . LEU A 1 81 ? -3.522 21.474 -6.660 1.00 51.84 81 LEU A CA 1
ATOM 648 C C . LEU A 1 81 ? -4.422 21.505 -7.900 1.00 51.84 81 LEU A C 1
ATOM 650 O O . LEU A 1 81 ? -5.294 20.612 -8.018 1.00 51.84 81 LEU A O 1
#